Protein AF-A0A0P7TYM4-F1 (afdb_monomer_lite)

Radius of gyration: 18.54 Å; chains: 1; bounding box: 51×46×44 Å

Organism: Scleropages formosus (NCBI:txid113540)

Secondary structure (DSSP, 8-state):
-B-TT--B-----TT-----TT----S--SS-S-GGG--HHHHTT----SHHHHHHHHHHHHHHHHHHHHHH--------S---TTSSHHHHHHHHHHHHHT-SSGGGSPPHHHHHHHHHHHHHHT-STTTTTTHHHHGGGS-----------

InterPro domains:
  IPR000333 Ser/Thr protein kinase, TGFB receptor [PTHR23255] (1-76)
  IPR000719 Protein kinase domain [PF00069] (8-74)
  IPR000719 Protein kinase domain [PS50011] (1-153)
  IPR011009 Protein kinase-like domain superfamily [SSF56112] (1-117)

Foldseek 3Di:
DADPLRQDDDDDCVVPWDDDPPDFGPPDQLQDDDPVLFAPCSVVSNADRDPLSVQLRVLLSVLVVLVVLLVPQPLDPPPDPDDDDDSCPLSVLSNVLSCQSNDNDSVSHDGPVRSLVSLVVSLVVQPDPSRCRSNSNRVSHPPPPPPPPPPDD

pLDDT: mean 72.69, std 19.96, range [33.06, 95.88]

Structure (mmCIF, N/CA/C/O backbone):
data_AF-A0A0P7TYM4-F1
#
_entry.id   AF-A0A0P7TYM4-F1
#
loop_
_atom_site.group_PDB
_atom_site.id
_atom_site.type_symbol
_atom_site.label_atom_id
_atom_site.label_alt_id
_atom_site.label_comp_id
_atom_site.label_asym_id
_atom_site.label_entity_id
_atom_site.label_seq_id
_atom_site.pdbx_PDB_ins_code
_atom_site.Cartn_x
_atom_site.Cartn_y
_atom_site.Cartn_z
_atom_site.occupancy
_atom_site.B_iso_or_equiv
_atom_site.auth_seq_id
_atom_site.auth_comp_id
_atom_site.auth_asym_id
_atom_site.auth_atom_id
_atom_site.pdbx_PDB_model_num
ATOM 1 N N . MET A 1 1 ? -3.857 -13.945 1.692 1.00 80.19 1 MET A N 1
ATOM 2 C CA . MET A 1 1 ? -4.610 -15.077 2.288 1.00 80.19 1 MET A CA 1
ATOM 3 C C . MET A 1 1 ? -4.700 -14.873 3.793 1.00 80.19 1 MET A C 1
ATOM 5 O O . MET A 1 1 ? -3.851 -14.174 4.330 1.00 80.19 1 MET A O 1
ATOM 9 N N . LEU A 1 2 ? -5.696 -15.462 4.457 1.00 80.88 2 LEU A N 1
ATOM 10 C CA . LEU A 1 2 ? -5.847 -15.411 5.915 1.00 80.88 2 LEU A CA 1
ATOM 11 C C . LEU A 1 2 ? -5.779 -16.829 6.483 1.00 80.88 2 LEU A C 1
ATOM 13 O O . LEU A 1 2 ? -6.357 -17.755 5.911 1.00 80.88 2 LEU A O 1
ATOM 17 N N . ARG A 1 3 ? -5.057 -16.994 7.588 1.00 82.06 3 ARG A N 1
ATOM 18 C CA . ARG A 1 3 ? -5.048 -18.218 8.394 1.00 82.06 3 ARG A CA 1
ATOM 19 C C . ARG A 1 3 ? -6.269 -18.259 9.330 1.00 82.06 3 ARG A C 1
ATOM 21 O O . ARG A 1 3 ? -7.018 -17.290 9.431 1.00 82.06 3 ARG A O 1
ATOM 28 N N . ASN A 1 4 ? -6.467 -19.382 10.026 1.00 83.00 4 ASN A N 1
ATOM 29 C CA . ASN A 1 4 ? -7.597 -19.573 10.954 1.00 83.00 4 ASN A CA 1
ATOM 30 C C . ASN A 1 4 ? -7.545 -18.653 12.186 1.00 83.00 4 ASN A C 1
ATOM 32 O O . ASN A 1 4 ? -8.578 -18.364 12.775 1.00 83.00 4 ASN A O 1
ATOM 36 N N . ASP A 1 5 ? -6.351 -18.202 12.564 1.00 77.44 5 ASP A N 1
ATOM 37 C CA . ASP A 1 5 ? -6.077 -17.202 13.605 1.00 77.44 5 ASP A CA 1
ATOM 38 C C . ASP A 1 5 ? -6.118 -15.760 13.058 1.00 77.44 5 ASP A C 1
ATOM 40 O O . ASP A 1 5 ? -5.657 -14.828 13.712 1.00 77.44 5 ASP A O 1
ATOM 44 N N . LEU A 1 6 ? -6.635 -15.582 11.835 1.00 76.50 6 LEU A N 1
ATOM 45 C CA . LEU A 1 6 ? -6.693 -14.317 11.099 1.00 76.50 6 LEU A CA 1
ATOM 46 C C . LEU A 1 6 ? -5.323 -13.737 10.714 1.00 76.50 6 LEU A C 1
ATOM 48 O O . LEU A 1 6 ? -5.262 -12.650 10.146 1.00 76.50 6 LEU A O 1
ATOM 52 N N . SER A 1 7 ? -4.229 -14.482 10.910 1.00 77.56 7 SER A N 1
ATOM 53 C CA . SER A 1 7 ? -2.895 -14.087 10.447 1.00 77.56 7 SER A CA 1
ATOM 54 C C . SER A 1 7 ? -2.855 -13.948 8.930 1.00 77.56 7 SER A C 1
ATOM 56 O O . SER A 1 7 ? -3.154 -14.890 8.183 1.00 77.56 7 SER A O 1
ATOM 58 N N . ALA A 1 8 ? -2.487 -12.750 8.474 1.00 81.69 8 ALA A N 1
ATOM 59 C CA . ALA A 1 8 ? -2.385 -12.423 7.064 1.00 81.69 8 ALA A CA 1
ATOM 60 C C . ALA A 1 8 ? -1.104 -13.000 6.457 1.00 81.69 8 ALA A C 1
ATOM 62 O O . ALA A 1 8 ? -0.034 -12.998 7.059 1.00 81.69 8 ALA A O 1
ATOM 63 N N . VAL A 1 9 ? -1.221 -13.512 5.234 1.00 87.62 9 VAL A N 1
ATOM 64 C CA . VAL A 1 9 ? -0.105 -14.077 4.473 1.00 87.62 9 VAL A CA 1
ATOM 65 C C . VAL A 1 9 ? -0.152 -13.534 3.051 1.00 87.62 9 VAL A C 1
ATOM 67 O O . VAL A 1 9 ? -1.175 -13.671 2.366 1.00 87.62 9 VAL A O 1
ATOM 70 N N . ILE A 1 10 ? 0.960 -12.950 2.604 1.00 88.38 10 ILE A N 1
ATOM 71 C CA . ILE A 1 10 ? 1.157 -12.548 1.208 1.00 88.38 10 ILE A CA 1
ATOM 72 C C . ILE A 1 10 ? 1.325 -13.813 0.363 1.00 88.38 10 ILE A C 1
ATOM 74 O O . ILE A 1 10 ? 2.059 -14.731 0.728 1.00 88.38 10 ILE A O 1
ATOM 78 N N . GLY A 1 11 ? 0.612 -13.871 -0.756 1.00 88.75 11 GLY A N 1
ATOM 79 C CA . GLY A 1 11 ? 0.695 -14.968 -1.713 1.00 88.75 11 GLY A CA 1
ATOM 80 C C . GLY A 1 11 ? 0.693 -14.439 -3.140 1.00 88.75 11 GLY A C 1
ATOM 81 O O . GLY A 1 11 ? 0.562 -13.240 -3.346 1.00 88.75 11 GLY A O 1
ATOM 82 N N . ASP A 1 12 ? 0.798 -15.364 -4.092 1.00 86.00 12 ASP A N 1
ATOM 83 C CA . ASP A 1 12 ? 0.902 -15.093 -5.531 1.00 86.00 12 ASP A CA 1
ATOM 84 C C . ASP A 1 12 ? 2.143 -14.273 -5.934 1.00 86.00 12 ASP A C 1
ATOM 86 O O . ASP A 1 12 ? 2.109 -13.064 -6.141 1.00 86.00 12 ASP A O 1
ATOM 90 N N . PHE A 1 13 ? 3.268 -14.976 -6.076 1.00 88.19 13 PHE A N 1
ATOM 91 C CA . PHE A 1 13 ? 4.547 -14.402 -6.502 1.00 88.19 13 PHE A CA 1
ATOM 92 C C . PHE A 1 13 ? 4.798 -14.560 -8.012 1.00 88.19 13 PHE A C 1
ATOM 94 O O . PHE A 1 13 ? 5.939 -14.445 -8.454 1.00 88.19 13 PHE A O 1
ATOM 101 N N . GLY A 1 14 ? 3.765 -14.841 -8.820 1.00 85.94 14 GLY A N 1
ATOM 102 C CA . GLY A 1 14 ? 3.918 -15.103 -10.259 1.00 85.94 14 GLY A CA 1
ATOM 103 C C . GLY A 1 14 ? 4.473 -13.919 -11.064 1.00 85.94 14 GLY A C 1
ATOM 104 O O . GLY A 1 14 ? 5.087 -14.123 -12.108 1.00 85.94 14 GLY A O 1
ATOM 105 N N . LEU A 1 15 ? 4.292 -12.697 -10.554 1.00 86.44 15 LEU A N 1
ATOM 106 C CA . LEU A 1 15 ? 4.828 -11.449 -11.114 1.00 86.44 15 LEU A CA 1
ATOM 107 C C . LEU A 1 15 ? 5.893 -10.800 -10.214 1.00 86.44 15 LEU A C 1
ATOM 109 O O . LEU A 1 15 ? 6.329 -9.682 -10.485 1.00 86.44 15 LEU A O 1
ATOM 113 N N . ALA A 1 16 ? 6.295 -11.469 -9.130 1.00 87.50 16 ALA A N 1
ATOM 114 C CA . ALA A 1 16 ? 7.230 -10.900 -8.172 1.00 87.50 16 ALA A CA 1
ATOM 115 C C . ALA A 1 16 ? 8.618 -10.730 -8.794 1.00 87.50 16 ALA A C 1
ATOM 117 O O . ALA A 1 16 ? 9.116 -11.596 -9.519 1.00 87.50 16 ALA A O 1
ATOM 118 N N . VAL A 1 17 ? 9.270 -9.619 -8.461 1.00 86.25 17 VAL A N 1
ATOM 119 C CA . VAL A 1 17 ? 10.582 -9.270 -9.002 1.00 86.25 17 VAL A CA 1
ATOM 120 C C . VAL A 1 17 ? 11.597 -9.162 -7.886 1.00 86.25 17 VAL A C 1
ATOM 122 O O . VAL A 1 17 ? 11.400 -8.476 -6.886 1.00 86.25 17 VAL A O 1
ATOM 125 N N . ARG A 1 18 ? 12.737 -9.822 -8.092 1.00 85.38 18 ARG A N 1
ATOM 126 C CA . ARG A 1 18 ? 13.875 -9.755 -7.184 1.00 85.38 18 ARG A CA 1
ATOM 127 C C . ARG A 1 18 ? 14.907 -8.760 -7.699 1.00 85.38 18 ARG A C 1
ATOM 129 O O . ARG A 1 18 ? 15.496 -8.960 -8.758 1.00 85.38 18 ARG A O 1
ATOM 136 N N . PHE A 1 19 ? 15.185 -7.740 -6.895 1.00 86.06 19 PHE A N 1
ATOM 137 C CA . PHE A 1 19 ? 16.249 -6.774 -7.159 1.00 86.06 19 PHE A CA 1
ATOM 138 C C . P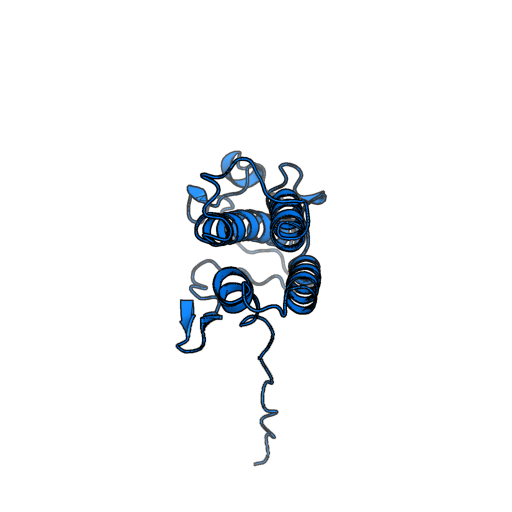HE A 1 19 ? 17.554 -7.202 -6.492 1.00 86.06 19 PHE A C 1
ATOM 140 O O . PHE A 1 19 ? 17.706 -7.074 -5.274 1.00 86.06 19 PHE A O 1
ATOM 147 N N . GLU A 1 20 ? 18.523 -7.649 -7.285 1.00 84.88 20 GLU A N 1
ATOM 148 C CA . GLU A 1 20 ? 19.868 -7.985 -6.809 1.00 84.88 20 GLU A CA 1
ATOM 149 C C . GLU A 1 20 ? 20.820 -6.788 -6.972 1.00 84.88 20 GLU A C 1
ATOM 151 O O . GLU A 1 20 ? 20.770 -6.101 -7.995 1.00 84.88 20 GLU A O 1
ATOM 156 N N . PRO A 1 21 ? 21.697 -6.504 -5.989 1.00 80.25 21 PRO A N 1
ATOM 157 C CA . PRO A 1 21 ? 22.701 -5.455 -6.133 1.00 80.25 21 PRO A CA 1
ATOM 158 C C . PRO A 1 21 ? 23.563 -5.673 -7.383 1.00 80.25 21 PRO A C 1
ATOM 160 O O . PRO A 1 21 ? 24.117 -6.752 -7.578 1.00 80.25 21 PRO A O 1
ATOM 163 N N . GLY A 1 22 ? 23.681 -4.646 -8.226 1.00 78.31 22 GLY A N 1
ATOM 164 C CA . GLY A 1 22 ? 24.520 -4.685 -9.428 1.00 78.31 22 GLY A CA 1
ATOM 165 C C . GLY A 1 22 ? 23.926 -5.434 -10.626 1.00 78.31 22 GLY A C 1
ATOM 166 O O . GLY A 1 22 ? 24.590 -5.521 -11.657 1.00 78.31 22 GLY A O 1
ATOM 167 N N . LYS A 1 23 ? 22.692 -5.941 -10.532 1.00 79.56 23 LYS A N 1
ATOM 168 C CA . LYS A 1 23 ? 21.991 -6.576 -11.651 1.00 79.56 23 LYS A CA 1
ATOM 169 C C . LYS A 1 23 ? 20.843 -5.680 -12.120 1.00 79.56 23 LYS A C 1
ATOM 171 O O . LYS A 1 23 ? 20.068 -5.225 -11.276 1.00 79.56 23 LYS A O 1
ATOM 176 N N . PRO A 1 24 ? 20.709 -5.414 -13.431 1.00 70.88 24 PRO A N 1
ATOM 177 C CA . PRO A 1 24 ? 19.549 -4.691 -13.919 1.00 70.88 24 PRO A CA 1
ATOM 178 C C . PRO A 1 24 ? 18.276 -5.510 -13.642 1.00 70.88 24 PRO A C 1
ATOM 180 O O . PRO A 1 24 ? 18.322 -6.747 -13.693 1.00 70.88 24 PRO A O 1
ATOM 183 N N . PRO A 1 25 ? 17.141 -4.851 -13.359 1.00 66.25 25 PRO A N 1
ATOM 184 C CA . PRO A 1 25 ? 15.847 -5.508 -13.481 1.00 66.25 25 PRO A CA 1
ATOM 185 C C . PRO A 1 25 ? 15.754 -6.058 -14.910 1.00 66.25 25 PRO A C 1
ATOM 187 O O . PRO A 1 25 ? 16.164 -5.375 -15.844 1.00 66.25 25 PRO A O 1
ATOM 190 N N . GLY A 1 26 ? 15.340 -7.317 -15.079 1.00 68.25 26 GLY A N 1
ATOM 191 C CA . GLY A 1 26 ? 15.278 -7.966 -16.398 1.00 68.25 26 GLY A CA 1
ATOM 192 C C . GLY A 1 26 ? 14.267 -7.304 -17.348 1.00 68.25 26 GLY A C 1
ATOM 193 O O . GLY A 1 26 ? 13.891 -6.153 -17.157 1.00 68.25 26 GLY A O 1
ATOM 194 N N . ASP A 1 27 ? 13.772 -8.042 -18.346 1.00 63.84 27 ASP A N 1
ATOM 195 C CA . ASP A 1 27 ? 12.730 -7.560 -19.272 1.00 63.84 27 ASP A CA 1
ATOM 196 C C . ASP A 1 27 ? 11.379 -7.375 -18.556 1.00 63.84 27 ASP A C 1
ATOM 198 O O . ASP A 1 27 ? 10.452 -8.181 -18.659 1.00 63.84 27 ASP A O 1
ATOM 202 N N . MET A 1 28 ? 11.276 -6.309 -17.773 1.00 65.19 28 MET A N 1
ATOM 203 C CA . MET A 1 28 ? 10.098 -5.964 -17.003 1.00 65.19 28 MET A CA 1
ATOM 204 C C . MET A 1 28 ? 9.201 -5.049 -17.821 1.00 65.19 28 MET A C 1
ATOM 206 O O . MET A 1 28 ? 9.577 -3.937 -18.179 1.00 65.19 28 MET A O 1
ATOM 210 N N . HIS A 1 29 ? 7.978 -5.499 -18.078 1.00 64.56 29 HIS A N 1
ATOM 211 C CA . HIS A 1 29 ? 6.930 -4.631 -18.593 1.00 64.56 29 HIS A CA 1
ATOM 212 C C . HIS A 1 29 ? 6.257 -3.968 -17.393 1.00 64.56 29 HIS A C 1
ATOM 214 O O . HIS A 1 29 ? 5.629 -4.648 -16.591 1.00 64.56 29 HIS A O 1
ATOM 220 N N . GLY A 1 30 ? 6.411 -2.653 -17.241 1.00 64.94 30 GLY A N 1
ATOM 221 C CA . GLY A 1 30 ? 5.920 -1.938 -16.060 1.00 64.94 30 GLY A CA 1
ATOM 222 C C . GLY A 1 30 ? 4.391 -1.945 -15.888 1.00 64.94 30 GLY A C 1
ATOM 223 O O . GLY A 1 30 ? 3.899 -1.765 -14.783 1.00 64.94 30 GLY A O 1
ATOM 224 N N . GLN A 1 31 ? 3.622 -2.219 -16.946 1.00 69.00 31 GLN A N 1
ATOM 225 C CA . GLN A 1 31 ? 2.156 -2.302 -16.901 1.00 69.00 31 GLN A CA 1
ATOM 226 C C . GLN A 1 31 ? 1.660 -3.738 -16.680 1.00 69.00 31 GLN A C 1
ATOM 228 O O . GLN A 1 31 ? 0.939 -4.301 -17.504 1.00 69.00 31 GLN A O 1
ATOM 233 N N . VAL A 1 32 ? 2.052 -4.347 -15.564 1.00 72.94 32 VAL A N 1
ATOM 234 C CA . VAL A 1 32 ? 1.561 -5.667 -15.137 1.00 72.94 32 VAL A CA 1
ATOM 235 C C . VAL A 1 32 ? 0.865 -5.561 -13.783 1.00 72.94 32 VAL A C 1
ATOM 237 O O . VAL A 1 32 ? 1.207 -4.710 -12.969 1.00 72.94 32 VAL A O 1
ATOM 240 N N . GLY A 1 33 ? -0.140 -6.407 -13.548 1.00 73.44 33 GLY A N 1
ATOM 241 C CA . GLY A 1 33 ? -0.906 -6.443 -12.298 1.00 73.44 33 GLY A CA 1
ATOM 242 C C . GLY A 1 33 ? -2.405 -6.200 -12.479 1.00 73.44 33 GLY A C 1
ATOM 243 O O . GLY A 1 33 ? -2.934 -6.163 -13.593 1.00 73.44 33 GLY A O 1
ATOM 244 N N . THR A 1 34 ? -3.115 -6.042 -11.362 1.00 81.25 34 THR A N 1
ATOM 245 C CA . THR A 1 34 ? -4.563 -5.794 -11.363 1.00 81.25 34 THR A CA 1
ATOM 246 C C . THR A 1 34 ? -4.837 -4.299 -11.455 1.00 81.25 34 THR A C 1
ATOM 248 O O . THR A 1 34 ? -4.545 -3.558 -10.522 1.00 81.25 34 THR A O 1
ATOM 251 N N . ARG A 1 35 ? -5.475 -3.858 -12.547 1.00 83.94 35 ARG A N 1
ATOM 252 C CA . ARG A 1 35 ? -5.682 -2.436 -12.889 1.00 83.94 35 ARG A CA 1
ATOM 253 C C . ARG A 1 35 ? -6.244 -1.555 -11.763 1.00 83.94 35 ARG A C 1
ATOM 255 O O . ARG A 1 35 ? -5.932 -0.376 -11.719 1.00 83.94 35 ARG A O 1
ATOM 262 N N . ARG A 1 36 ? -7.074 -2.104 -10.869 1.00 88.69 36 ARG A N 1
ATOM 263 C CA . ARG A 1 36 ? -7.680 -1.350 -9.755 1.00 88.69 36 ARG A CA 1
ATOM 264 C C . ARG A 1 36 ? -6.674 -0.944 -8.669 1.00 88.69 36 ARG A C 1
ATOM 266 O O . ARG A 1 36 ? -6.913 0.051 -8.004 1.00 88.69 36 ARG A O 1
ATOM 273 N N . TYR A 1 37 ? -5.589 -1.696 -8.505 1.00 90.00 37 TYR A N 1
ATOM 274 C CA . TYR A 1 37 ? -4.577 -1.457 -7.472 1.00 90.00 37 TYR A CA 1
ATOM 275 C C . TYR A 1 37 ? -3.304 -0.806 -8.031 1.00 90.00 37 TYR A C 1
ATOM 277 O O . TYR A 1 37 ? -2.321 -0.661 -7.314 1.00 90.00 37 TYR A O 1
ATOM 285 N N . MET A 1 38 ? -3.300 -0.444 -9.318 1.00 89.56 38 MET A N 1
ATOM 286 C CA . MET A 1 38 ? -2.147 0.182 -9.961 1.00 89.56 38 MET A CA 1
ATOM 287 C C . MET A 1 38 ? -2.001 1.634 -9.511 1.00 89.56 38 MET A C 1
ATOM 289 O O . MET A 1 38 ? -2.954 2.408 -9.598 1.00 89.56 38 MET A O 1
ATOM 293 N N . ALA A 1 39 ? -0.787 1.992 -9.105 1.00 91.44 39 ALA A N 1
ATOM 294 C CA . ALA A 1 39 ? -0.393 3.366 -8.828 1.00 91.44 39 ALA A CA 1
ATOM 295 C C . ALA A 1 39 ? -0.528 4.257 -10.086 1.00 91.44 39 ALA A C 1
ATOM 297 O O . ALA A 1 39 ? -0.453 3.745 -11.213 1.00 91.44 39 ALA A O 1
ATOM 298 N N . PRO A 1 40 ? -0.731 5.578 -9.938 1.00 91.56 40 PRO A N 1
ATOM 299 C CA . PRO A 1 40 ? -0.942 6.486 -11.069 1.00 91.56 40 PRO A CA 1
ATOM 300 C C . PRO A 1 40 ? 0.195 6.438 -12.100 1.00 91.56 40 PRO A C 1
ATOM 302 O O . PRO A 1 40 ? -0.069 6.327 -13.296 1.00 91.56 40 PRO A O 1
ATOM 305 N N . GLU A 1 41 ? 1.451 6.382 -11.658 1.00 89.56 41 GLU A N 1
ATOM 306 C CA . GLU A 1 41 ? 2.623 6.283 -12.534 1.00 89.56 41 GLU A CA 1
ATOM 307 C C . GLU A 1 41 ? 2.640 4.993 -13.375 1.00 89.56 41 GLU A C 1
ATOM 309 O O . GLU A 1 41 ? 3.158 4.975 -14.495 1.00 89.56 41 GLU A O 1
ATOM 314 N N . VAL A 1 42 ? 2.015 3.918 -12.877 1.00 89.12 42 VAL A N 1
ATOM 315 C CA . VAL A 1 42 ? 1.855 2.656 -13.612 1.00 89.12 42 VAL A CA 1
ATOM 316 C C . VAL A 1 42 ? 0.800 2.795 -14.701 1.00 89.12 42 VAL A C 1
ATOM 318 O O . VAL A 1 42 ? 1.004 2.351 -15.835 1.00 89.12 42 VAL A O 1
ATOM 321 N N . LEU A 1 43 ? -0.319 3.446 -14.379 1.00 88.50 43 LEU A N 1
ATOM 322 C CA . LEU A 1 43 ? -1.400 3.708 -15.329 1.00 88.50 43 LEU A CA 1
ATOM 323 C C . LEU A 1 43 ? -0.952 4.643 -16.458 1.00 88.50 43 LEU A C 1
ATOM 325 O O . LEU A 1 43 ? -1.335 4.437 -17.609 1.00 88.50 43 LEU A O 1
ATOM 329 N N . GLU A 1 44 ? -0.107 5.621 -16.140 1.00 87.94 44 GLU A N 1
ATOM 330 C CA . GLU A 1 44 ? 0.486 6.558 -17.098 1.00 87.94 44 GLU A CA 1
ATOM 331 C C . GLU A 1 44 ? 1.643 5.944 -17.905 1.00 87.94 44 GLU A C 1
ATOM 333 O O . GLU A 1 44 ? 2.054 6.500 -18.922 1.00 87.94 44 GLU A O 1
ATOM 338 N N . GLY A 1 45 ? 2.155 4.779 -17.490 1.00 83.19 45 GLY A N 1
ATOM 339 C CA . GLY A 1 45 ? 3.287 4.110 -18.136 1.00 83.19 45 GLY A CA 1
ATOM 340 C C . GLY A 1 45 ? 4.631 4.808 -17.900 1.00 83.19 45 GLY A C 1
ATOM 341 O O . GLY A 1 45 ? 5.603 4.514 -18.595 1.00 83.19 45 GLY A O 1
ATOM 342 N N . ALA A 1 46 ? 4.701 5.712 -16.921 1.00 82.31 46 ALA A N 1
ATOM 343 C CA . ALA A 1 46 ? 5.866 6.527 -16.586 1.00 82.31 46 ALA A CA 1
ATOM 344 C C . ALA A 1 46 ? 6.648 5.935 -15.398 1.00 82.31 46 ALA A C 1
ATOM 346 O O . ALA A 1 46 ? 6.982 6.626 -14.439 1.00 82.31 46 ALA A O 1
ATOM 347 N N . ILE A 1 47 ? 6.923 4.629 -15.442 1.00 82.81 47 ILE A N 1
ATOM 348 C CA . ILE A 1 47 ? 7.535 3.914 -14.316 1.00 82.81 47 ILE A CA 1
ATOM 349 C C . ILE A 1 47 ? 9.057 4.004 -14.390 1.00 82.81 47 ILE A C 1
ATOM 351 O O . ILE A 1 47 ? 9.674 3.721 -15.418 1.00 82.81 47 ILE A O 1
ATOM 355 N N . ASN A 1 48 ? 9.669 4.333 -13.258 1.00 83.69 48 ASN A N 1
ATOM 356 C CA . ASN A 1 48 ? 11.109 4.246 -13.082 1.00 83.69 48 ASN A CA 1
ATOM 357 C C . ASN A 1 48 ? 11.523 2.796 -12.766 1.00 83.69 48 ASN A C 1
ATOM 359 O O . ASN A 1 48 ? 10.981 2.167 -11.860 1.00 83.69 48 ASN A O 1
ATOM 363 N N . PHE A 1 49 ? 12.521 2.261 -13.474 1.00 83.06 49 PHE A N 1
ATOM 364 C CA . PHE A 1 49 ? 13.015 0.888 -13.292 1.00 83.06 49 PHE A CA 1
ATOM 365 C C . PHE A 1 49 ? 14.009 0.759 -12.127 1.00 83.06 49 PHE A C 1
ATOM 367 O O . PHE A 1 49 ? 15.071 0.147 -12.247 1.00 83.06 49 PHE A O 1
ATOM 374 N N . GLN A 1 50 ? 13.678 1.354 -10.986 1.00 85.19 50 GLN A N 1
ATOM 375 C CA . GLN A 1 50 ? 14.476 1.301 -9.764 1.00 85.19 50 GLN A CA 1
ATOM 376 C C . GLN A 1 50 ? 13.737 0.534 -8.675 1.00 85.19 50 GLN A C 1
ATOM 378 O O . GLN A 1 50 ? 12.514 0.585 -8.600 1.00 85.19 50 GLN A O 1
ATOM 383 N N . ARG A 1 51 ? 14.490 -0.144 -7.800 1.00 86.88 51 ARG A N 1
ATOM 384 C CA . ARG A 1 51 ? 13.932 -0.914 -6.676 1.00 86.88 51 ARG A CA 1
ATOM 385 C C . ARG A 1 51 ? 12.909 -0.092 -5.888 1.00 86.88 51 ARG A C 1
ATOM 387 O O . ARG A 1 51 ? 11.818 -0.582 -5.630 1.00 86.88 51 ARG A O 1
ATOM 394 N N . ASP A 1 52 ? 13.258 1.145 -5.555 1.00 89.44 52 ASP A N 1
ATOM 395 C CA . ASP A 1 52 ? 12.437 1.993 -4.689 1.00 89.44 52 ASP A CA 1
ATOM 396 C C . ASP A 1 52 ? 11.111 2.376 -5.357 1.00 89.44 52 ASP A C 1
ATOM 398 O O . ASP A 1 52 ? 10.081 2.399 -4.693 1.00 89.44 52 ASP A O 1
ATOM 402 N N . ALA A 1 53 ? 11.093 2.556 -6.682 1.00 89.50 53 ALA A N 1
ATOM 403 C CA . ALA A 1 53 ? 9.860 2.803 -7.426 1.00 89.50 53 ALA A CA 1
ATOM 404 C C . ALA A 1 53 ? 8.904 1.599 -7.370 1.00 89.50 53 ALA A C 1
ATOM 406 O O . ALA A 1 53 ? 7.718 1.774 -7.112 1.00 89.50 53 ALA A O 1
ATOM 407 N N . PHE A 1 54 ? 9.413 0.371 -7.531 1.00 89.81 54 PHE A N 1
ATOM 408 C CA . PHE A 1 54 ? 8.592 -0.840 -7.389 1.00 89.81 54 PHE A CA 1
ATOM 409 C C . PHE A 1 54 ? 8.051 -1.010 -5.969 1.00 89.81 54 PHE A C 1
ATOM 411 O O . PHE A 1 54 ? 6.870 -1.294 -5.801 1.00 89.81 54 PHE A O 1
ATOM 418 N N . LEU A 1 55 ? 8.880 -0.754 -4.952 1.00 92.12 55 LEU A N 1
ATOM 419 C CA . LEU A 1 55 ? 8.432 -0.780 -3.559 1.00 92.12 55 LEU A CA 1
ATOM 420 C C . LEU A 1 55 ? 7.333 0.262 -3.302 1.00 92.12 55 LEU A C 1
ATOM 422 O O . LEU A 1 55 ? 6.348 -0.034 -2.635 1.00 92.12 55 LEU A O 1
ATOM 426 N N . ARG A 1 56 ? 7.452 1.470 -3.863 1.00 94.19 56 ARG A N 1
ATOM 427 C CA . ARG A 1 56 ? 6.432 2.525 -3.736 1.00 94.19 56 ARG A CA 1
ATOM 428 C C . ARG A 1 56 ? 5.128 2.177 -4.457 1.00 94.19 56 ARG A C 1
ATOM 430 O O . ARG A 1 56 ? 4.061 2.576 -3.991 1.00 94.19 56 ARG A O 1
ATOM 437 N N . ILE A 1 57 ? 5.187 1.442 -5.568 1.00 93.19 57 ILE A N 1
ATOM 438 C CA . ILE A 1 57 ? 3.994 0.913 -6.249 1.00 93.19 57 ILE A CA 1
ATOM 439 C C . ILE A 1 57 ? 3.281 -0.107 -5.350 1.00 93.19 57 ILE A C 1
ATOM 441 O O . ILE A 1 57 ? 2.062 -0.029 -5.190 1.00 93.19 57 ILE A O 1
ATOM 445 N N . ASP A 1 58 ? 4.029 -1.011 -4.711 1.00 93.25 58 ASP A N 1
ATOM 446 C CA . ASP A 1 58 ? 3.466 -1.988 -3.770 1.00 93.25 58 ASP A CA 1
ATOM 447 C C . ASP A 1 58 ? 2.783 -1.295 -2.577 1.00 93.25 58 ASP A C 1
ATOM 449 O O . ASP A 1 58 ? 1.707 -1.712 -2.143 1.00 93.25 58 ASP A O 1
ATOM 453 N N . MET A 1 59 ? 3.358 -0.195 -2.080 1.00 95.19 59 MET A N 1
ATOM 454 C CA . MET A 1 59 ? 2.785 0.574 -0.968 1.00 95.19 59 MET A CA 1
ATOM 455 C C . MET A 1 59 ? 1.478 1.286 -1.333 1.00 95.19 59 MET A C 1
ATOM 457 O O . MET A 1 59 ? 0.557 1.307 -0.516 1.00 95.19 59 MET A O 1
ATOM 461 N N . TYR A 1 60 ? 1.340 1.763 -2.574 1.00 95.31 60 TYR A N 1
ATOM 462 C CA . TYR A 1 60 ? 0.066 2.290 -3.074 1.00 95.31 60 TYR A CA 1
ATOM 463 C C . TYR A 1 60 ? -1.034 1.220 -3.049 1.00 95.31 60 TYR A C 1
ATOM 465 O O . TYR A 1 60 ? -2.129 1.438 -2.522 1.00 95.31 60 TYR A O 1
ATOM 473 N N . ALA A 1 61 ? -0.726 0.027 -3.568 1.00 92.94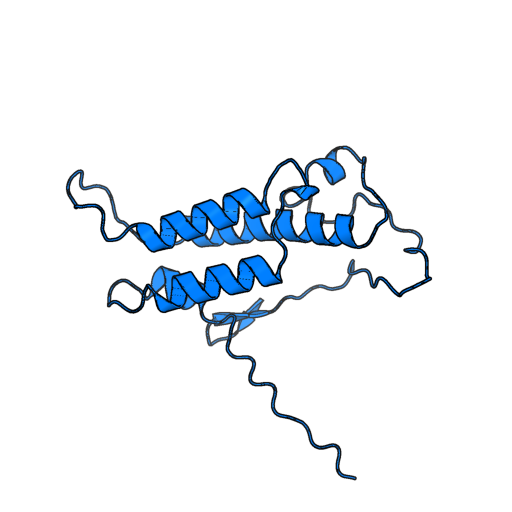 61 ALA A N 1
ATOM 474 C CA . ALA A 1 61 ? -1.653 -1.100 -3.547 1.00 92.94 61 ALA A CA 1
ATOM 475 C C . ALA A 1 61 ? -2.005 -1.522 -2.109 1.00 92.94 61 ALA A C 1
ATOM 477 O O . ALA A 1 61 ? -3.170 -1.803 -1.818 1.00 92.94 61 ALA A O 1
ATOM 478 N N . MET A 1 62 ? -1.027 -1.516 -1.198 1.00 92.00 62 MET A N 1
ATOM 479 C CA . MET A 1 62 ? -1.242 -1.798 0.223 1.00 92.00 62 MET A CA 1
ATOM 480 C C . MET A 1 62 ? -2.182 -0.777 0.879 1.00 92.00 62 MET A C 1
ATOM 482 O O . MET A 1 62 ? -3.069 -1.176 1.632 1.00 92.00 62 MET A O 1
ATOM 486 N N . GLY A 1 63 ? -2.057 0.514 0.556 1.00 91.56 63 GLY A N 1
ATOM 487 C CA . GLY A 1 63 ? -2.971 1.558 1.033 1.00 91.56 63 GLY A CA 1
ATOM 488 C C . GLY A 1 63 ? -4.429 1.276 0.660 1.00 91.56 63 GLY A C 1
ATOM 489 O O . GLY A 1 63 ? -5.317 1.351 1.508 1.00 91.56 63 GLY A O 1
ATOM 490 N N . LEU A 1 64 ? -4.679 0.840 -0.579 1.00 91.25 64 LEU A N 1
ATOM 491 C CA . LEU A 1 64 ? -6.017 0.435 -1.028 1.00 91.25 64 LEU A CA 1
ATOM 492 C C . LEU A 1 64 ? -6.547 -0.795 -0.276 1.00 91.25 64 LEU A C 1
ATOM 494 O O . LEU A 1 64 ? -7.723 -0.834 0.079 1.00 91.25 64 LEU A O 1
ATOM 498 N N . VAL A 1 65 ? -5.696 -1.788 0.001 1.00 90.50 65 VAL A N 1
ATOM 499 C CA . VAL A 1 65 ? -6.078 -2.967 0.800 1.00 90.50 65 VAL A CA 1
ATOM 500 C C . VAL A 1 65 ? -6.420 -2.564 2.236 1.00 90.50 65 VAL A C 1
ATOM 502 O O . VAL A 1 65 ? -7.435 -3.007 2.775 1.00 90.50 65 VAL A O 1
ATOM 505 N N . LEU A 1 66 ? -5.618 -1.692 2.851 1.00 86.06 66 LEU A N 1
ATOM 506 C CA . LEU A 1 66 ? -5.898 -1.146 4.179 1.00 86.06 66 LEU A CA 1
ATOM 507 C C . LEU A 1 66 ? -7.210 -0.353 4.195 1.00 86.06 66 LEU A C 1
ATOM 509 O O . LEU A 1 66 ? -7.999 -0.509 5.125 1.00 86.06 66 LEU A O 1
ATOM 513 N N . TRP A 1 67 ? -7.500 0.423 3.149 1.00 86.69 67 TRP A N 1
ATOM 514 C CA . TRP A 1 67 ? -8.782 1.111 2.998 1.00 86.69 67 TRP A CA 1
ATOM 515 C C . TRP A 1 67 ? -9.962 0.141 2.889 1.00 86.69 67 TRP A C 1
ATOM 517 O O . TRP A 1 67 ? -11.000 0.357 3.519 1.00 86.69 67 TRP A O 1
ATOM 527 N N . GLU A 1 68 ? -9.823 -0.949 2.131 1.00 86.12 68 GLU A N 1
ATOM 528 C CA . GLU A 1 68 ? -10.853 -1.988 2.043 1.00 86.12 68 GLU A CA 1
ATOM 529 C C . GLU A 1 68 ? -11.110 -2.644 3.407 1.00 86.12 68 GLU A C 1
ATOM 531 O O . GLU A 1 68 ? -12.268 -2.877 3.760 1.00 86.12 68 GLU A O 1
ATOM 536 N N . LEU A 1 69 ? -10.058 -2.896 4.194 1.00 80.69 69 LEU A N 1
ATOM 537 C CA . LEU A 1 69 ? -10.169 -3.411 5.562 1.00 80.69 69 LEU A CA 1
ATOM 538 C C . LEU A 1 69 ? -10.859 -2.397 6.487 1.00 80.69 69 LEU A C 1
ATOM 540 O O . LEU A 1 69 ? -11.846 -2.735 7.147 1.00 80.69 69 LEU A O 1
ATOM 544 N N . ALA A 1 70 ? -10.407 -1.141 6.481 1.00 76.81 70 ALA A N 1
ATOM 545 C CA . ALA A 1 70 ? -10.965 -0.053 7.284 1.00 76.81 70 ALA A CA 1
ATOM 546 C C . ALA A 1 70 ? -12.450 0.190 6.969 1.00 76.81 70 ALA A C 1
ATOM 548 O O . ALA A 1 70 ? -13.275 0.297 7.872 1.00 76.81 70 ALA A O 1
ATOM 549 N N . SER A 1 71 ? -12.824 0.167 5.687 1.00 76.56 71 SER A N 1
ATOM 550 C CA . SER A 1 71 ? -14.202 0.376 5.219 1.00 76.56 71 SER A CA 1
ATOM 551 C C . SER A 1 71 ? -15.172 -0.729 5.653 1.00 76.56 71 SER A C 1
ATOM 553 O O . SER A 1 71 ? -16.390 -0.544 5.624 1.00 76.56 71 SER A O 1
ATOM 555 N N . ARG A 1 72 ? -14.659 -1.908 6.026 1.00 70.75 72 ARG A N 1
ATOM 556 C CA . ARG A 1 72 ? -15.457 -3.024 6.559 1.00 70.75 72 ARG A CA 1
ATOM 557 C C . ARG A 1 72 ? -15.487 -3.056 8.083 1.00 70.75 72 ARG A C 1
ATOM 559 O O . ARG A 1 72 ? -16.300 -3.796 8.643 1.00 70.75 72 ARG A O 1
ATOM 566 N N . CYS A 1 73 ? -14.670 -2.241 8.743 1.00 64.06 73 CYS A N 1
ATOM 567 C CA . CYS A 1 73 ? -14.705 -2.088 10.185 1.00 64.06 73 CYS A CA 1
ATOM 568 C C . CYS A 1 73 ? -15.918 -1.238 10.570 1.00 64.06 73 CYS A C 1
ATOM 570 O O . CYS A 1 73 ? -15.934 -0.018 10.428 1.00 64.06 73 CYS A O 1
ATOM 572 N N . LYS A 1 74 ? -16.964 -1.891 11.081 1.00 53.31 74 LYS A N 1
ATOM 573 C CA . LYS A 1 74 ? -18.129 -1.225 11.680 1.00 53.31 74 LYS A CA 1
ATOM 574 C C . LYS A 1 74 ? -17.775 -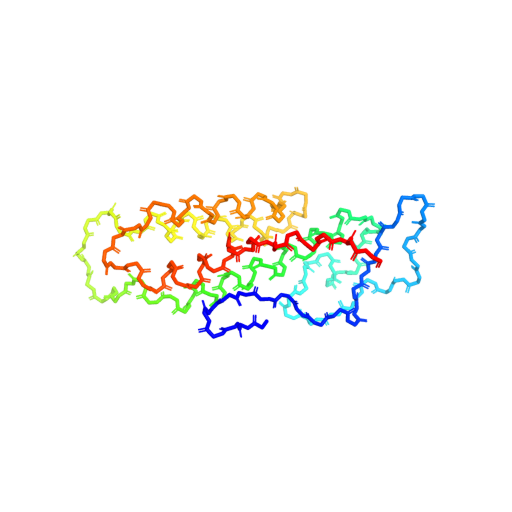0.726 13.084 1.00 53.31 74 LYS A C 1
ATOM 576 O O . LYS A 1 74 ? -18.373 -1.157 14.061 1.00 53.31 74 LYS A O 1
ATOM 581 N N . ALA A 1 75 ? -16.770 0.139 13.182 1.00 50.59 75 ALA A N 1
ATOM 582 C CA . ALA A 1 75 ? -16.310 0.690 14.455 1.00 50.59 75 ALA A CA 1
ATOM 583 C C . ALA A 1 75 ? -17.258 1.759 15.032 1.00 50.59 75 ALA A C 1
ATOM 585 O O . ALA A 1 75 ? -17.088 2.177 16.169 1.00 50.59 75 ALA A O 1
ATOM 586 N N . ALA A 1 76 ? -18.286 2.173 14.288 1.00 43.34 76 ALA A N 1
ATOM 587 C CA . ALA A 1 76 ? -19.356 3.007 14.810 1.00 43.34 76 ALA A CA 1
ATOM 588 C C . ALA A 1 76 ? -20.639 2.776 14.009 1.00 43.34 76 ALA A C 1
ATOM 590 O O . ALA A 1 76 ? -20.729 3.089 12.821 1.00 43.34 76 ALA A O 1
ATOM 591 N N . ASP A 1 77 ? -21.670 2.272 14.667 1.00 37.00 77 ASP A N 1
ATOM 592 C CA . ASP A 1 77 ? -23.057 2.479 14.276 1.00 37.00 77 ASP A CA 1
ATOM 593 C C . ASP A 1 77 ? -23.450 3.950 14.523 1.00 37.00 77 ASP A C 1
ATOM 595 O O . ASP A 1 77 ? -24.286 4.287 15.356 1.00 37.00 77 ASP A O 1
ATOM 599 N N . ALA A 1 78 ? -22.854 4.882 13.778 1.00 45.03 78 ALA A N 1
ATOM 600 C CA . ALA A 1 78 ? -23.146 6.307 13.913 1.00 45.03 78 ALA A CA 1
ATOM 601 C C . ALA A 1 78 ? -24.429 6.712 13.159 1.00 45.03 78 ALA A C 1
ATOM 603 O O . ALA A 1 78 ? -24.411 7.536 12.249 1.00 45.03 78 ALA A O 1
ATOM 604 N N . SER A 1 79 ? -25.577 6.177 13.584 1.00 37.47 79 SER A N 1
ATOM 605 C CA . SER A 1 79 ? -26.873 6.862 13.449 1.00 37.47 79 SER A CA 1
ATOM 606 C C . SER A 1 79 ? -27.188 7.760 14.654 1.00 37.47 79 SER A C 1
ATOM 608 O O . SER A 1 79 ? -28.311 8.239 14.785 1.00 37.47 79 SER A O 1
ATOM 610 N N . SER A 1 80 ? -26.228 8.020 15.547 1.00 36.09 80 SER A N 1
ATOM 611 C CA . SER A 1 80 ? -26.450 8.868 16.719 1.00 36.09 80 SER A CA 1
ATOM 612 C C . SER A 1 80 ? -25.467 10.033 16.762 1.00 36.09 80 SER A C 1
ATOM 614 O O . SER A 1 80 ? -24.282 9.881 17.031 1.00 36.09 80 SER A O 1
ATOM 616 N N . LEU A 1 81 ? -26.007 11.226 16.527 1.00 42.94 81 LEU A N 1
ATOM 617 C CA . LEU A 1 81 ? -25.370 12.546 16.555 1.00 42.94 81 LEU A CA 1
ATOM 618 C C . LEU A 1 81 ? -24.828 12.978 17.945 1.00 42.94 81 LEU A C 1
ATOM 620 O O . LEU A 1 81 ? -24.790 14.168 18.243 1.00 42.94 81 LEU A O 1
ATOM 624 N N . ARG A 1 82 ? -24.459 12.053 18.839 1.00 40.38 82 ARG A N 1
ATOM 625 C CA . ARG A 1 82 ? -24.042 12.351 20.222 1.00 40.38 82 ARG A CA 1
ATOM 626 C C . ARG A 1 82 ? -23.123 11.259 20.788 1.00 40.38 82 ARG A C 1
ATOM 628 O O . ARG A 1 82 ? -23.613 10.379 21.481 1.00 40.38 82 ARG A O 1
ATOM 635 N N . CYS A 1 83 ? -21.813 11.365 20.572 1.00 35.28 83 CYS A N 1
ATOM 636 C CA . CYS A 1 83 ? -20.800 10.815 21.485 1.00 35.28 83 CYS A CA 1
ATOM 637 C C . CYS A 1 83 ? -19.549 11.725 21.494 1.00 35.28 83 CYS A C 1
ATOM 639 O O . CYS A 1 83 ? -19.267 12.346 20.469 1.00 35.28 83 CYS A O 1
ATOM 641 N N . PRO A 1 84 ? -18.824 11.873 22.624 1.00 39.00 84 PRO A N 1
ATOM 642 C CA . PRO A 1 84 ? -17.621 12.711 22.719 1.00 39.00 84 PRO A CA 1
ATOM 643 C C . PRO A 1 84 ? -16.401 12.074 22.004 1.00 39.00 84 PRO A C 1
ATOM 645 O O . PRO A 1 84 ? -16.426 10.879 21.713 1.00 39.00 84 PRO A O 1
ATOM 648 N N . PRO A 1 85 ? -15.314 12.834 21.742 1.00 44.22 85 PRO A N 1
ATOM 649 C CA . PRO A 1 85 ? -14.235 12.470 20.811 1.00 44.22 85 PRO A CA 1
ATOM 650 C C . PRO A 1 85 ? -13.161 11.547 21.427 1.00 44.22 85 PRO A C 1
ATOM 652 O O . PRO A 1 85 ? -11.992 11.922 21.508 1.00 44.22 85 PRO A O 1
ATOM 655 N N . ALA A 1 86 ? -13.535 10.354 21.898 1.00 43.25 86 ALA A N 1
ATOM 656 C CA . ALA A 1 86 ? -12.576 9.409 22.495 1.00 43.25 86 ALA A CA 1
ATOM 657 C C . ALA A 1 86 ? -12.403 8.084 21.727 1.00 43.25 86 ALA A C 1
ATOM 659 O O . ALA A 1 86 ? -11.341 7.481 21.830 1.00 43.25 86 ALA A O 1
ATOM 660 N N . ASP A 1 87 ? -13.359 7.676 20.888 1.00 48.53 87 ASP A N 1
ATOM 661 C CA . ASP A 1 87 ? -13.362 6.315 20.313 1.00 48.53 87 ASP A CA 1
ATOM 662 C C . ASP A 1 87 ? -12.966 6.252 18.820 1.00 48.53 87 ASP A C 1
ATOM 664 O O . ASP A 1 87 ? -12.994 5.187 18.210 1.00 48.53 87 ASP A O 1
ATOM 668 N N . GLY A 1 88 ? -12.568 7.388 18.226 1.00 54.88 88 GLY A N 1
ATOM 669 C CA . GLY A 1 88 ? -12.136 7.502 16.821 1.00 54.88 88 GLY A CA 1
ATOM 670 C C . GLY A 1 88 ? -10.619 7.492 16.597 1.00 54.88 88 GLY A C 1
ATOM 671 O O . GLY A 1 88 ? -10.175 7.239 15.484 1.00 54.88 88 GLY A O 1
ATOM 672 N N . GLN A 1 89 ? -9.803 7.684 17.642 1.00 63.12 89 GLN A N 1
ATOM 673 C CA . GLN A 1 89 ? -8.367 7.977 17.485 1.00 63.12 89 GLN A CA 1
ATOM 674 C C . GLN A 1 89 ? -7.575 6.874 16.771 1.00 63.12 89 GLN A C 1
ATOM 676 O O . GLN A 1 89 ? -6.617 7.171 16.063 1.00 63.12 89 GLN A O 1
ATOM 681 N N . GLY A 1 90 ? -7.945 5.603 16.956 1.00 69.81 90 GLY A N 1
ATOM 682 C CA . GLY A 1 90 ? -7.284 4.489 16.268 1.00 69.81 90 GLY A CA 1
ATOM 683 C C . GLY A 1 90 ? -7.663 4.398 14.789 1.00 69.81 90 GLY A C 1
ATOM 684 O O . GLY A 1 90 ? -6.813 4.095 13.955 1.00 69.81 90 GLY A O 1
ATOM 685 N N . LEU A 1 91 ? -8.925 4.692 14.458 1.00 72.75 91 LEU A N 1
ATOM 686 C CA . LEU A 1 91 ? -9.393 4.718 13.074 1.00 72.75 91 LEU A CA 1
ATOM 687 C C . LEU A 1 91 ? -8.839 5.943 12.340 1.00 72.75 91 LEU A C 1
ATOM 689 O O . LEU A 1 91 ? -8.403 5.802 11.206 1.00 72.75 91 LEU A O 1
ATOM 693 N N . ASP A 1 92 ? -8.773 7.097 13.004 1.00 77.00 92 ASP A N 1
ATOM 694 C CA . ASP A 1 92 ? -8.196 8.327 12.455 1.00 77.00 92 ASP A CA 1
ATOM 695 C C . ASP A 1 92 ? -6.703 8.144 12.125 1.00 77.00 92 ASP A C 1
ATOM 697 O O . ASP A 1 92 ? -6.284 8.433 11.007 1.00 77.00 92 ASP A O 1
ATOM 701 N N . GLN A 1 93 ? -5.916 7.557 13.040 1.00 82.62 93 GLN A N 1
ATOM 702 C CA . GLN A 1 93 ? -4.506 7.206 12.788 1.00 82.62 93 GLN A CA 1
ATOM 703 C C . GLN A 1 93 ? -4.347 6.187 11.645 1.00 82.62 93 GLN A C 1
ATOM 705 O O . GLN A 1 93 ? -3.371 6.221 10.886 1.00 82.62 93 GLN A O 1
ATOM 710 N N . MET A 1 94 ? -5.300 5.260 11.507 1.00 83.06 94 MET A N 1
ATOM 711 C CA . MET A 1 94 ? -5.294 4.296 10.409 1.00 83.06 94 MET A CA 1
ATOM 712 C C . MET A 1 94 ? -5.628 4.968 9.072 1.00 83.06 94 MET A C 1
ATOM 714 O O . MET A 1 94 ? -4.971 4.671 8.079 1.00 83.06 94 MET A O 1
ATOM 718 N N . CYS A 1 95 ? -6.586 5.898 9.048 1.00 84.62 95 CYS A N 1
ATOM 719 C CA . CYS A 1 95 ? -6.916 6.706 7.874 1.00 84.62 95 CYS A CA 1
ATOM 720 C C . CYS A 1 95 ? -5.728 7.566 7.428 1.00 84.62 95 CYS A C 1
ATOM 722 O O . CYS A 1 95 ? -5.392 7.534 6.252 1.00 84.62 95 CYS A O 1
ATOM 724 N N . GLU A 1 96 ? -5.038 8.242 8.349 1.00 89.81 96 GLU A N 1
ATOM 725 C CA . GLU A 1 96 ? -3.817 9.005 8.044 1.00 89.81 96 GLU A CA 1
ATOM 726 C C . GLU A 1 96 ? -2.733 8.103 7.429 1.00 89.81 96 GLU A C 1
ATOM 728 O O . GLU A 1 96 ? -2.136 8.421 6.403 1.00 89.81 96 GLU A O 1
ATOM 733 N N . THR A 1 97 ? -2.538 6.905 7.990 1.00 90.19 97 THR A N 1
ATOM 734 C CA . THR A 1 97 ? -1.588 5.925 7.438 1.00 90.19 97 THR A CA 1
ATOM 735 C C . THR A 1 97 ? -1.988 5.461 6.033 1.00 90.19 97 THR A C 1
ATOM 737 O O . THR A 1 97 ? -1.123 5.322 5.169 1.00 90.19 97 THR A O 1
ATOM 740 N N . ILE A 1 98 ? -3.281 5.226 5.783 1.00 90.50 98 ILE A N 1
ATOM 741 C CA . ILE A 1 98 ? -3.811 4.882 4.453 1.00 90.50 98 ILE A CA 1
ATOM 742 C C . ILE A 1 98 ? -3.553 6.021 3.465 1.00 90.50 98 ILE A C 1
ATOM 744 O O . ILE A 1 98 ? -3.101 5.761 2.349 1.00 90.50 98 ILE A O 1
ATOM 748 N N . GLU A 1 99 ? -3.809 7.261 3.887 1.00 90.50 99 GLU A N 1
ATOM 749 C CA . GLU A 1 99 ? -3.629 8.455 3.067 1.00 90.50 99 GLU A CA 1
ATOM 750 C C . GLU A 1 99 ? -2.183 8.646 2.622 1.00 90.50 99 GLU A C 1
ATOM 752 O O . GLU A 1 99 ? -1.930 8.921 1.452 1.00 90.50 99 GLU A O 1
ATOM 757 N N . GLU A 1 100 ? -1.226 8.396 3.509 1.00 92.44 100 GLU A N 1
ATOM 758 C CA . GLU A 1 100 ? 0.187 8.444 3.144 1.00 92.44 100 GLU A CA 1
ATOM 759 C C . GLU A 1 100 ? 0.621 7.243 2.283 1.00 92.44 100 GLU A C 1
ATOM 761 O O . GLU A 1 100 ? 1.552 7.352 1.492 1.00 92.44 100 GLU A O 1
ATOM 766 N N . CYS A 1 101 ? -0.027 6.078 2.387 1.00 93.56 101 CYS A N 1
ATOM 767 C CA . CYS A 1 101 ? 0.321 4.916 1.555 1.00 93.56 101 CYS A CA 1
ATOM 768 C C . CYS A 1 101 ? -0.080 5.098 0.088 1.00 93.56 101 CYS A C 1
ATOM 770 O O . CYS A 1 101 ? 0.661 4.681 -0.803 1.00 93.56 101 CYS A O 1
ATOM 772 N N . TRP A 1 102 ? -1.247 5.694 -0.171 1.00 93.00 102 TRP A N 1
ATOM 773 C CA . TRP A 1 102 ? -1.786 5.867 -1.524 1.00 93.00 102 TRP A CA 1
ATOM 774 C C . TRP A 1 102 ? -1.525 7.257 -2.126 1.00 93.00 102 TRP A C 1
ATOM 776 O O . TRP A 1 102 ? -2.245 7.676 -3.036 1.00 93.00 102 TRP A O 1
ATOM 786 N N . ASP A 1 103 ? -0.526 7.984 -1.612 1.00 95.62 103 ASP A N 1
ATOM 787 C CA . ASP A 1 103 ? -0.187 9.323 -2.096 1.00 95.62 103 ASP A CA 1
ATOM 788 C C . ASP A 1 103 ? 0.101 9.306 -3.611 1.00 95.62 103 ASP A C 1
ATOM 790 O O . ASP A 1 103 ? 0.644 8.340 -4.172 1.00 95.62 103 ASP A O 1
ATOM 794 N N . HIS A 1 104 ? -0.294 10.383 -4.288 1.00 91.31 104 HIS A N 1
ATOM 795 C CA . HIS A 1 104 ? -0.002 10.574 -5.701 1.00 91.31 104 HIS A CA 1
ATOM 796 C C . HIS A 1 104 ? 1.508 10.683 -5.941 1.00 91.31 104 HIS A C 1
ATOM 798 O O . HIS A 1 104 ? 2.009 10.092 -6.898 1.00 91.31 104 HIS A O 1
ATOM 804 N N . ASP A 1 105 ? 2.236 11.373 -5.059 1.00 92.88 105 ASP A N 1
ATOM 805 C CA . ASP A 1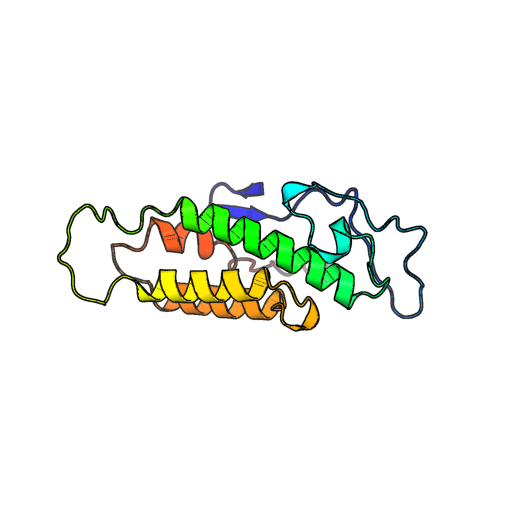 105 ? 3.693 11.421 -5.086 1.00 92.88 105 ASP A CA 1
ATOM 806 C C . ASP A 1 105 ? 4.273 10.120 -4.515 1.00 92.88 105 ASP A C 1
ATOM 808 O O . ASP A 1 105 ? 4.187 9.834 -3.320 1.00 92.88 105 ASP A O 1
ATOM 812 N N . ALA A 1 106 ? 4.903 9.323 -5.380 1.00 91.69 106 ALA A N 1
ATOM 813 C CA . ALA A 1 106 ? 5.537 8.073 -4.984 1.00 91.69 106 ALA A CA 1
ATOM 814 C C . ALA A 1 106 ? 6.592 8.279 -3.883 1.00 91.69 106 ALA A C 1
ATOM 816 O O . ALA A 1 106 ? 6.734 7.421 -3.006 1.00 91.69 106 ALA A O 1
ATOM 817 N N . GLU A 1 107 ? 7.311 9.406 -3.893 1.00 91.31 107 GLU A N 1
ATOM 818 C CA . GLU A 1 107 ? 8.370 9.682 -2.920 1.00 91.31 107 GLU A CA 1
ATOM 819 C C . GLU A 1 107 ? 7.828 9.960 -1.513 1.00 91.31 107 GLU A C 1
ATOM 821 O O . GLU A 1 107 ? 8.493 9.616 -0.531 1.00 91.31 107 GLU A O 1
ATOM 826 N N . ALA A 1 108 ? 6.602 10.484 -1.420 1.00 94.12 108 ALA A N 1
ATOM 827 C CA . ALA A 1 108 ? 5.900 10.744 -0.166 1.00 94.12 108 ALA A CA 1
ATOM 828 C C . ALA A 1 108 ? 5.324 9.474 0.484 1.00 94.12 108 ALA A C 1
ATOM 830 O O . ALA A 1 108 ? 5.021 9.484 1.678 1.00 94.12 108 ALA A O 1
ATOM 831 N N . ARG A 1 109 ? 5.205 8.369 -0.267 1.00 95.88 109 ARG A N 1
ATOM 832 C CA . ARG A 1 109 ? 4.609 7.131 0.249 1.00 95.88 109 ARG A CA 1
ATOM 833 C C . ARG A 1 109 ? 5.429 6.511 1.375 1.00 95.88 109 ARG A C 1
ATOM 835 O O . ARG A 1 109 ? 6.658 6.415 1.297 1.00 95.88 109 ARG A O 1
ATOM 842 N N . LEU A 1 110 ? 4.725 6.008 2.389 1.00 93.50 110 LEU A N 1
ATOM 843 C CA . LEU A 1 110 ? 5.329 5.263 3.493 1.00 93.50 110 LEU A CA 1
ATOM 844 C C . LEU A 1 110 ? 6.007 3.980 3.016 1.00 93.50 110 LEU A C 1
ATOM 846 O O . LEU A 1 110 ? 5.557 3.331 2.078 1.00 93.50 110 LEU A O 1
ATOM 850 N N . SER A 1 111 ? 7.060 3.570 3.726 1.00 95.12 111 SER A N 1
ATOM 851 C CA . SER A 1 111 ? 7.646 2.238 3.561 1.00 95.12 111 SER A CA 1
ATOM 852 C C . SER A 1 111 ? 6.839 1.175 4.314 1.00 95.12 111 SER A C 1
ATOM 854 O O . SER A 1 111 ? 6.162 1.483 5.297 1.00 95.12 111 SER A O 1
ATOM 856 N N . ALA A 1 112 ? 6.971 -0.093 3.915 1.00 91.19 112 ALA A N 1
ATOM 857 C CA . ALA A 1 112 ? 6.303 -1.207 4.591 1.00 91.19 112 ALA A CA 1
ATOM 858 C C . ALA A 1 112 ? 6.636 -1.278 6.093 1.00 91.19 112 ALA A C 1
ATOM 860 O O . ALA A 1 112 ? 5.738 -1.478 6.906 1.00 91.19 112 ALA A O 1
ATOM 861 N N . GLY A 1 113 ? 7.900 -1.042 6.468 1.00 90.62 113 GLY A N 1
ATOM 862 C CA . GLY A 1 113 ? 8.315 -1.016 7.875 1.00 90.62 113 GLY A CA 1
ATOM 863 C C . GLY A 1 113 ? 7.696 0.148 8.654 1.00 90.62 113 GLY A C 1
ATOM 864 O O . GLY A 1 113 ? 7.249 -0.030 9.782 1.00 90.62 113 GLY A O 1
ATOM 865 N N . CYS A 1 114 ? 7.574 1.329 8.037 1.00 92.19 114 CYS A N 1
ATOM 866 C CA . CYS A 1 114 ? 6.893 2.461 8.675 1.00 92.19 114 CYS A CA 1
ATOM 867 C C . CYS A 1 114 ? 5.407 2.167 8.922 1.00 92.19 114 CYS A C 1
ATOM 869 O O . CYS A 1 114 ? 4.874 2.514 9.975 1.00 92.19 114 CYS A O 1
ATOM 871 N N . VAL A 1 115 ? 4.737 1.520 7.964 1.00 90.81 115 VAL A N 1
ATOM 872 C CA . VAL A 1 115 ? 3.331 1.117 8.110 1.00 90.81 115 VAL A CA 1
ATOM 873 C C . VAL A 1 115 ? 3.169 0.076 9.212 1.00 90.81 115 VAL A C 1
ATOM 875 O O . VAL A 1 115 ? 2.275 0.216 10.043 1.00 90.81 115 VAL A O 1
ATOM 878 N N . GLU A 1 116 ? 4.049 -0.926 9.266 1.00 88.25 116 GLU A N 1
ATOM 879 C CA . GLU A 1 116 ? 4.068 -1.935 10.329 1.00 88.25 116 GLU A CA 1
ATOM 880 C C . GLU A 1 116 ? 4.184 -1.292 11.719 1.00 88.25 116 GLU A C 1
ATOM 882 O O . GLU A 1 116 ? 3.399 -1.604 12.616 1.00 88.25 116 GLU A O 1
ATOM 887 N N . GLU A 1 117 ? 5.115 -0.351 11.898 1.00 88.81 117 GLU A N 1
ATOM 888 C CA . GLU A 1 117 ? 5.305 0.343 13.173 1.00 88.81 117 GLU A CA 1
ATOM 889 C C . GLU A 1 117 ? 4.058 1.121 13.604 1.00 88.81 117 GLU A C 1
ATOM 891 O O . GLU A 1 117 ? 3.644 1.017 14.765 1.00 88.81 117 GLU A O 1
ATOM 896 N N . ARG A 1 118 ? 3.433 1.866 12.681 1.00 89.25 118 ARG A N 1
ATOM 897 C CA . ARG A 1 118 ? 2.199 2.625 12.952 1.00 89.25 118 ARG A CA 1
ATOM 898 C C . ARG A 1 118 ? 1.045 1.700 13.312 1.00 89.25 118 ARG A C 1
ATOM 900 O O . ARG A 1 118 ? 0.374 1.906 14.320 1.00 89.25 118 ARG A O 1
ATOM 907 N N . ILE A 1 119 ? 0.867 0.625 12.552 1.00 83.44 119 ILE A N 1
ATOM 908 C CA . ILE A 1 119 ? -0.135 -0.407 12.819 1.00 83.44 119 ILE A CA 1
ATOM 909 C C . ILE A 1 119 ? 0.064 -1.026 14.213 1.00 83.44 119 ILE A C 1
ATOM 911 O O . ILE A 1 119 ? -0.885 -1.134 14.996 1.00 83.44 119 ILE A O 1
ATOM 915 N N . ALA A 1 120 ? 1.300 -1.378 14.567 1.00 82.62 120 ALA A N 1
ATOM 916 C CA . ALA A 1 120 ? 1.619 -1.938 15.874 1.00 82.62 120 ALA A CA 1
ATOM 917 C C . ALA A 1 120 ? 1.364 -0.934 17.015 1.00 82.62 120 ALA A C 1
ATOM 919 O O . ALA A 1 120 ? 0.964 -1.324 18.114 1.00 82.62 120 ALA A O 1
ATOM 920 N N . GLN A 1 121 ? 1.578 0.365 16.780 1.00 83.25 121 GLN A N 1
ATOM 921 C CA . GLN A 1 121 ? 1.249 1.422 17.741 1.00 83.25 121 GLN A CA 1
ATOM 922 C C . GLN A 1 121 ? -0.263 1.567 17.944 1.00 83.25 121 GLN A C 1
ATOM 924 O O . GLN A 1 121 ? -0.709 1.578 19.094 1.00 83.25 121 GLN A O 1
ATOM 929 N N . ILE A 1 122 ? -1.042 1.603 16.860 1.00 78.44 122 ILE A N 1
ATOM 930 C CA . ILE A 1 122 ? -2.509 1.695 16.902 1.00 78.44 122 ILE A CA 1
ATOM 931 C C . ILE A 1 122 ? -3.094 0.502 17.667 1.00 78.44 122 ILE A C 1
ATOM 933 O O . ILE A 1 122 ? -3.945 0.671 18.542 1.00 78.44 122 ILE A O 1
ATOM 937 N N . SER A 1 123 ? -2.583 -0.704 17.412 1.00 73.19 123 SER A N 1
ATOM 938 C CA . SER A 1 123 ? -2.961 -1.912 18.151 1.00 73.19 123 SER A CA 1
ATOM 939 C C . SER A 1 123 ? -2.720 -1.783 19.663 1.00 73.19 123 SER A C 1
ATOM 941 O O . SER A 1 123 ? -3.606 -2.085 20.463 1.00 73.19 123 SER A O 1
ATOM 943 N N . ARG A 1 124 ? -1.534 -1.318 20.082 1.00 70.06 124 ARG A N 1
ATOM 944 C CA . ARG A 1 124 ? -1.205 -1.181 21.512 1.00 70.06 124 ARG A CA 1
ATOM 945 C C . ARG A 1 124 ? -2.141 -0.210 22.233 1.00 70.06 124 ARG A C 1
ATOM 947 O O . ARG A 1 124 ? -2.452 -0.432 23.403 1.00 70.06 124 ARG A O 1
ATOM 954 N N . GLN A 1 125 ? -2.589 0.836 21.541 1.00 65.06 125 GLN A N 1
ATOM 955 C CA . GLN A 1 125 ? -3.470 1.872 22.086 1.00 65.06 125 GLN A CA 1
ATOM 956 C C . GLN A 1 125 ? -4.942 1.433 22.193 1.00 65.06 125 GLN A C 1
ATOM 958 O O . GLN A 1 125 ? -5.691 2.010 22.974 1.00 65.06 125 GLN A O 1
ATOM 963 N N . THR A 1 126 ? -5.364 0.401 21.458 1.00 61.25 126 THR A N 1
ATOM 964 C CA . THR A 1 126 ? -6.779 0.015 21.294 1.00 61.25 126 THR A CA 1
ATOM 965 C C . THR A 1 126 ? -7.209 -1.199 22.138 1.00 61.25 126 THR A C 1
ATOM 967 O O . THR A 1 126 ? -8.232 -1.812 21.853 1.00 61.25 126 THR A O 1
ATOM 970 N N . ASN A 1 127 ? -6.502 -1.541 23.222 1.00 49.03 127 ASN A N 1
ATOM 971 C CA . ASN A 1 127 ? -6.808 -2.680 24.117 1.00 49.03 127 ASN A CA 1
ATOM 972 C C . ASN A 1 127 ? -8.028 -2.469 25.067 1.00 49.03 127 ASN A C 1
ATOM 974 O O . ASN A 1 127 ? -7.938 -2.718 26.269 1.00 49.03 127 ASN A O 1
ATOM 978 N N . GLY A 1 128 ? -9.175 -2.004 24.551 1.00 44.12 128 GLY A N 1
ATOM 979 C CA . GLY A 1 128 ? -10.462 -1.885 25.271 1.00 44.12 128 GLY A CA 1
ATOM 980 C C . GLY A 1 128 ? -11.560 -2.825 24.725 1.00 44.12 128 GLY A C 1
ATOM 981 O O . GLY A 1 128 ? -11.388 -3.406 23.669 1.00 44.12 128 GLY A O 1
ATOM 982 N N . PRO A 1 129 ? -12.721 -3.007 25.380 1.00 40.72 129 PRO A N 1
ATOM 983 C CA . PRO A 1 129 ? -13.718 -4.032 25.008 1.00 40.72 129 PRO A CA 1
ATOM 984 C C . PRO A 1 129 ? -14.493 -3.775 23.694 1.00 40.72 129 PRO A C 1
ATOM 986 O O . PRO A 1 129 ? -15.312 -4.596 23.298 1.00 40.72 129 PRO A O 1
ATOM 989 N N . THR A 1 130 ? -14.254 -2.657 23.002 1.00 42.28 130 THR A N 1
ATOM 990 C CA . THR A 1 130 ? -14.790 -2.336 21.659 1.00 42.28 130 THR A CA 1
ATOM 991 C C . THR A 1 130 ? -13.837 -2.750 20.518 1.00 42.28 130 THR A C 1
ATOM 993 O O . THR A 1 130 ? -14.097 -2.483 19.345 1.00 42.28 130 THR A O 1
ATOM 996 N N . SER A 1 131 ? -12.730 -3.411 20.872 1.00 43.25 131 SER A N 1
ATOM 997 C CA . SER A 1 131 ? -11.519 -3.657 20.072 1.00 43.25 131 SER A CA 1
ATOM 998 C C . SER A 1 131 ? -11.593 -4.821 19.076 1.00 43.25 131 SER A C 1
ATOM 1000 O O . SER A 1 131 ? -10.796 -4.887 18.140 1.00 43.25 131 SER A O 1
ATOM 1002 N N . ASP A 1 132 ? -12.585 -5.704 19.190 1.00 42.03 132 ASP A N 1
ATOM 1003 C CA . ASP A 1 132 ? -12.582 -6.987 18.472 1.00 42.03 132 ASP A CA 1
ATOM 1004 C C . ASP A 1 132 ? -12.669 -6.868 16.937 1.00 42.03 132 ASP A C 1
ATOM 1006 O O . ASP A 1 132 ? -12.280 -7.791 16.226 1.00 42.03 132 ASP A O 1
ATOM 1010 N N . CYS A 1 133 ? -13.139 -5.741 16.387 1.00 46.47 133 CYS A N 1
ATOM 1011 C CA . CYS A 1 133 ? -13.267 -5.575 14.933 1.00 46.47 133 CYS A CA 1
ATOM 1012 C C . CYS A 1 133 ? -12.004 -4.996 14.271 1.00 46.47 133 CYS A C 1
ATOM 1014 O O . CYS A 1 133 ? -11.583 -5.493 13.230 1.00 46.47 133 CYS A O 1
ATOM 1016 N N . LEU A 1 134 ? -11.386 -3.976 14.874 1.00 48.78 134 LEU A N 1
ATOM 1017 C CA . LEU A 1 134 ? -10.214 -3.291 14.311 1.00 48.78 134 LEU A CA 1
ATOM 1018 C C . LEU A 1 134 ? -8.915 -4.017 14.660 1.00 48.78 134 LEU A C 1
ATOM 1020 O O . LEU A 1 134 ? -8.054 -4.207 13.807 1.00 48.78 134 LEU A O 1
ATOM 1024 N N . VAL A 1 135 ? -8.786 -4.472 15.907 1.00 48.25 135 VAL A N 1
ATOM 1025 C CA . VAL A 1 135 ? -7.552 -5.078 16.406 1.00 48.25 135 VAL A CA 1
ATOM 1026 C C . VAL A 1 135 ? -7.429 -6.511 15.926 1.00 48.25 135 VAL A C 1
ATOM 1028 O O . VAL A 1 135 ? -6.346 -6.884 15.492 1.00 48.25 135 VAL A O 1
ATOM 1031 N N . SER A 1 136 ? -8.513 -7.291 15.862 1.00 48.09 136 SER A N 1
ATOM 1032 C CA . SER A 1 136 ? -8.431 -8.679 15.383 1.00 48.09 136 SER A CA 1
ATOM 1033 C C . SER A 1 136 ? -8.060 -8.810 13.899 1.00 48.09 136 SER A C 1
ATOM 1035 O O . SER A 1 136 ? -7.543 -9.853 13.511 1.00 48.09 136 SER A O 1
ATOM 1037 N N . MET A 1 137 ? -8.316 -7.795 13.062 1.00 49.09 137 MET A N 1
ATOM 1038 C CA . MET A 1 137 ? -7.888 -7.806 11.652 1.00 49.09 137 MET A CA 1
ATOM 1039 C C . MET A 1 137 ? -6.441 -7.323 11.465 1.00 49.09 137 MET A C 1
ATOM 1041 O O . MET A 1 137 ? -5.816 -7.644 10.458 1.00 49.09 137 MET A O 1
ATOM 1045 N N . VAL A 1 138 ? -5.917 -6.553 12.425 1.00 49.94 138 VAL A N 1
ATOM 1046 C CA . VAL A 1 138 ? -4.665 -5.790 12.299 1.00 49.94 138 VAL A CA 1
ATOM 1047 C C . VAL A 1 138 ? -3.529 -6.356 13.179 1.00 49.94 138 VAL A C 1
ATOM 1049 O O . VAL A 1 138 ? -2.363 -6.265 12.807 1.00 49.94 138 VAL A O 1
ATOM 1052 N N . THR A 1 139 ? -3.830 -7.008 14.311 1.00 46.28 139 THR A N 1
ATOM 1053 C CA . THR A 1 139 ? -2.821 -7.585 15.238 1.00 46.28 139 THR A CA 1
ATOM 1054 C C . THR A 1 139 ? -2.275 -8.943 14.861 1.00 46.28 139 THR A C 1
ATOM 1056 O O . THR A 1 139 ? -1.233 -9.344 15.378 1.00 46.28 139 THR A O 1
ATOM 1059 N N . SER A 1 140 ? -2.886 -9.636 13.911 1.00 43.91 140 SER A N 1
ATOM 1060 C CA . SER A 1 140 ? -2.333 -10.897 13.422 1.00 43.91 140 SER A CA 1
ATOM 1061 C C . SER A 1 140 ? -1.085 -10.701 12.532 1.00 43.91 140 SER A C 1
ATOM 1063 O O . SER A 1 140 ? -0.594 -11.654 11.933 1.00 43.91 140 SER A O 1
ATOM 1065 N N . VAL A 1 141 ? -0.560 -9.469 12.441 1.00 42.31 141 VAL A N 1
ATOM 1066 C CA . VAL A 1 141 ? 0.643 -9.093 11.679 1.00 42.31 141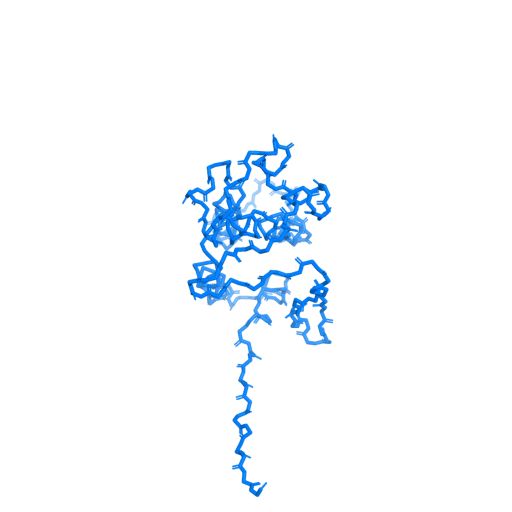 VAL A CA 1
ATOM 1067 C C . VAL A 1 141 ? 1.943 -9.289 12.481 1.00 42.31 141 VAL A C 1
ATOM 1069 O O . VAL A 1 141 ? 2.991 -9.442 11.866 1.00 42.31 141 VAL A O 1
ATOM 1072 N N . THR A 1 142 ? 1.923 -9.391 13.819 1.00 43.00 142 THR A N 1
ATOM 1073 C CA . THR A 1 142 ? 3.177 -9.427 14.614 1.00 43.00 142 THR A CA 1
ATOM 1074 C C . THR A 1 142 ? 3.512 -10.746 15.313 1.00 43.00 142 THR A C 1
ATOM 1076 O O . THR A 1 142 ? 4.464 -10.776 16.084 1.00 43.00 142 THR A O 1
ATOM 1079 N N . ASN A 1 143 ? 2.820 -11.857 15.044 1.00 39.03 143 ASN A N 1
ATOM 1080 C CA . ASN A 1 143 ? 3.169 -13.150 15.655 1.00 39.03 143 ASN A CA 1
ATOM 1081 C C . ASN A 1 143 ? 3.812 -14.128 14.662 1.00 39.03 143 ASN A C 1
ATOM 1083 O O . ASN A 1 143 ? 3.339 -15.244 14.445 1.00 39.03 143 ASN A O 1
ATOM 1087 N N . VAL A 1 144 ? 4.941 -13.713 14.083 1.00 40.84 144 VAL A N 1
ATOM 1088 C CA . VAL A 1 144 ? 5.928 -14.653 13.537 1.00 40.84 144 VAL A CA 1
ATOM 1089 C C . VAL A 1 144 ? 7.121 -14.698 14.489 1.00 40.84 144 VAL A C 1
ATOM 1091 O O . VAL A 1 144 ? 8.204 -14.210 14.183 1.00 40.84 144 VAL A O 1
ATOM 1094 N N . ASP A 1 145 ? 6.932 -15.340 15.642 1.00 39.81 145 ASP A N 1
ATOM 1095 C CA . ASP A 1 145 ? 8.033 -16.086 16.248 1.00 39.81 145 ASP A CA 1
ATOM 1096 C C . ASP A 1 145 ? 8.361 -17.221 15.275 1.00 39.81 145 ASP A C 1
ATOM 1098 O O . ASP A 1 145 ? 7.705 -18.265 15.234 1.00 39.81 145 ASP A O 1
ATOM 1102 N N . LEU A 1 146 ? 9.334 -16.971 14.403 1.00 37.00 146 LEU A N 1
ATOM 1103 C CA . LEU A 1 146 ? 9.937 -17.999 13.576 1.00 37.00 146 LEU A CA 1
ATOM 1104 C C . LEU A 1 146 ? 10.732 -18.914 14.526 1.00 37.00 146 LEU A C 1
ATOM 1106 O O . LEU A 1 146 ? 11.718 -18.448 15.099 1.00 37.00 146 LEU A O 1
ATOM 1110 N N . PRO A 1 147 ? 10.369 -20.195 14.732 1.00 34.41 147 PRO A N 1
ATOM 1111 C CA . PRO A 1 147 ? 11.241 -21.075 15.488 1.00 34.41 147 PRO A CA 1
ATOM 1112 C C . PRO A 1 147 ? 12.530 -21.263 14.687 1.00 34.41 147 PRO A C 1
ATOM 1114 O O . PRO A 1 147 ? 12.498 -21.716 13.538 1.00 34.41 147 PRO A O 1
ATOM 1117 N N . SER A 1 148 ? 13.664 -20.916 15.297 1.00 33.06 148 SER A N 1
ATOM 1118 C CA . SER A 1 148 ? 14.996 -21.261 14.812 1.00 33.06 148 SER A CA 1
ATOM 1119 C C . SER A 1 148 ? 15.042 -22.764 14.557 1.00 33.06 148 SER A C 1
ATOM 1121 O O . SER A 1 148 ? 15.116 -23.559 15.493 1.00 33.06 148 SER A O 1
ATOM 1123 N N . LYS A 1 149 ? 14.985 -23.189 13.291 1.00 36.69 149 LYS A N 1
ATOM 1124 C CA . LYS A 1 149 ? 15.432 -24.536 12.951 1.00 36.69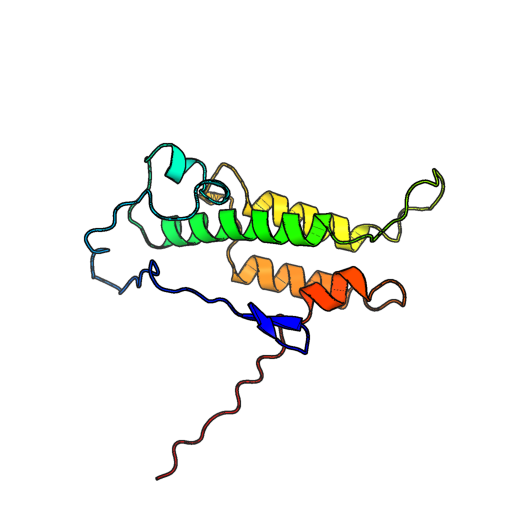 149 LYS A CA 1
ATOM 1125 C C . LYS A 1 149 ? 16.945 -24.542 13.120 1.00 36.69 149 LYS A C 1
ATOM 1127 O O . LYS A 1 149 ? 17.668 -24.066 12.249 1.00 36.69 149 LYS A O 1
ATOM 1132 N N . GLU A 1 150 ? 17.407 -25.067 14.252 1.00 36.84 150 GLU A N 1
ATOM 1133 C CA . GLU A 1 150 ? 18.744 -25.639 14.347 1.00 36.84 150 GLU A CA 1
ATOM 1134 C C . GLU A 1 150 ? 18.903 -26.644 13.200 1.00 36.84 150 GLU A C 1
ATOM 1136 O O . GLU A 1 150 ? 18.266 -27.699 13.180 1.00 36.84 150 GLU A O 1
ATOM 1141 N N . SER A 1 151 ? 19.746 -26.303 12.227 1.00 37.91 151 SER A N 1
ATOM 1142 C CA . SER A 1 151 ? 20.401 -27.304 11.393 1.00 37.91 151 SER A CA 1
ATOM 1143 C C . SER A 1 151 ? 21.425 -28.009 12.274 1.00 37.91 151 SER A C 1
ATOM 1145 O O . SER A 1 151 ? 22.569 -27.577 12.380 1.00 37.91 151 SER A O 1
ATOM 1147 N N . SER A 1 152 ? 20.984 -29.084 12.916 1.00 47.44 152 SER A N 1
ATOM 1148 C CA . SER A 1 152 ? 21.861 -30.149 13.376 1.00 47.44 152 SER A CA 1
ATOM 1149 C C . SER A 1 152 ? 21.587 -31.394 12.534 1.00 47.44 152 SER A C 1
ATOM 1151 O O . SER A 1 152 ? 20.434 -31.816 12.420 1.00 47.44 152 SER A O 1
ATOM 1153 N N . ILE A 1 153 ? 22.697 -31.961 12.040 1.00 41.62 153 ILE A N 1
ATOM 1154 C CA . ILE A 1 153 ? 22.899 -33.172 11.217 1.00 41.62 153 ILE A CA 1
ATOM 1155 C C . ILE A 1 153 ? 22.919 -32.933 9.706 1.00 41.62 153 ILE A C 1
ATOM 1157 O O . ILE A 1 153 ? 21.856 -32.697 9.094 1.00 41.62 153 ILE A O 1
#

Sequence (153 aa):
MLRNDLSAVIGDFGLAVRFEPGKPPGDMHGQVGTRRYMAPEVLEGAINFQRDAFLRIDMYAMGLVLWELASRCKAADASSLRCPPADGQGLDQMCETIEECWDHDAEARLSAGCVEERIAQISRQTNGPTSDCLVSMVTSVTNVDLPSKESSI